Protein AF-A0A533WJD0-F1 (afdb_monomer_lite)

Structure (mmCIF, N/CA/C/O backbone):
data_AF-A0A533WJD0-F1
#
_entry.id   AF-A0A533WJD0-F1
#
loop_
_atom_site.group_PDB
_atom_site.id
_atom_site.type_symbol
_atom_site.label_atom_id
_atom_site.label_alt_id
_atom_site.label_comp_id
_atom_site.label_asym_id
_atom_site.label_entity_id
_atom_site.label_seq_id
_atom_site.pdbx_PDB_ins_code
_atom_site.Cartn_x
_atom_site.Cartn_y
_atom_site.Cartn_z
_atom_site.occupancy
_atom_site.B_iso_or_equiv
_atom_site.auth_seq_id
_atom_site.auth_comp_id
_atom_site.auth_asym_id
_atom_site.auth_atom_id
_atom_site.pdbx_PDB_model_num
ATOM 1 N N . MET A 1 1 ? -19.023 -16.455 -30.766 1.00 48.28 1 MET A N 1
ATOM 2 C CA . MET A 1 1 ? -18.458 -16.591 -29.400 1.00 48.28 1 MET A CA 1
ATOM 3 C C . MET A 1 1 ? -16.971 -16.197 -29.254 1.00 48.28 1 MET A C 1
ATOM 5 O O . MET A 1 1 ? -16.434 -16.361 -28.172 1.00 48.28 1 MET A O 1
ATOM 9 N N . LYS A 1 2 ? -16.288 -15.642 -30.279 1.00 41.31 2 LYS A N 1
ATOM 10 C CA . LYS A 1 2 ? -14.868 -15.205 -30.192 1.00 41.31 2 LYS A CA 1
ATOM 11 C C . LYS A 1 2 ? -14.662 -13.683 -30.027 1.00 41.31 2 LYS A C 1
ATOM 13 O O . LYS A 1 2 ? -13.536 -13.230 -29.874 1.00 41.31 2 LYS A O 1
ATOM 18 N N . SER A 1 3 ? -15.741 -12.896 -30.060 1.00 47.88 3 SER A N 1
ATOM 19 C CA . SER A 1 3 ? -15.687 -11.422 -30.027 1.00 47.88 3 SER A CA 1
ATOM 20 C C . SER A 1 3 ? -15.615 -10.856 -28.598 1.00 47.88 3 SER A C 1
ATOM 22 O O . SER A 1 3 ? -14.771 -10.010 -28.326 1.00 47.88 3 SER A O 1
ATOM 24 N N . LYS A 1 4 ? -16.402 -11.388 -27.653 1.00 49.81 4 LYS A N 1
ATOM 25 C CA . LYS A 1 4 ? -16.506 -10.849 -26.282 1.00 49.81 4 LYS A CA 1
ATOM 26 C C . LYS A 1 4 ? -15.231 -11.026 -25.439 1.00 49.81 4 LYS A C 1
ATOM 28 O O . LYS A 1 4 ? -14.916 -10.174 -24.618 1.00 49.81 4 LYS A O 1
ATOM 33 N N . VAL A 1 5 ? -14.468 -12.097 -25.685 1.00 51.09 5 VAL A N 1
ATOM 34 C CA . VAL A 1 5 ? -13.205 -12.395 -24.976 1.00 51.09 5 VAL A CA 1
ATOM 35 C C . VAL A 1 5 ? -12.089 -11.427 -25.384 1.00 51.09 5 VAL A C 1
ATOM 37 O O . VAL A 1 5 ? -11.329 -10.976 -24.534 1.00 51.09 5 VAL A O 1
ATOM 40 N N . ARG A 1 6 ? -12.031 -11.037 -26.667 1.00 44.12 6 ARG A N 1
ATOM 41 C CA . ARG A 1 6 ? -11.086 -10.018 -27.153 1.00 44.12 6 ARG A CA 1
ATOM 42 C C . ARG A 1 6 ? -11.389 -8.639 -26.567 1.00 44.12 6 ARG A C 1
ATOM 44 O O . ARG A 1 6 ? -10.455 -7.936 -26.217 1.00 44.12 6 ARG A O 1
ATOM 51 N N . THR A 1 7 ? -12.663 -8.282 -26.393 1.00 50.41 7 THR A N 1
ATOM 52 C CA . THR A 1 7 ? -13.046 -7.029 -25.721 1.00 50.41 7 THR A CA 1
ATOM 53 C C . THR A 1 7 ? -12.633 -7.019 -24.248 1.00 50.41 7 THR A C 1
ATOM 55 O O . THR A 1 7 ? -12.127 -6.007 -23.783 1.00 50.41 7 THR A O 1
ATOM 58 N N . LEU A 1 8 ? -12.769 -8.138 -23.523 1.00 48.53 8 LEU A N 1
ATOM 59 C CA . LEU A 1 8 ? -12.294 -8.228 -22.134 1.00 48.53 8 LEU A CA 1
ATOM 60 C C . LEU A 1 8 ? -10.766 -8.102 -22.017 1.00 48.53 8 LEU A C 1
ATOM 62 O O . LEU A 1 8 ? -10.290 -7.407 -21.129 1.00 48.53 8 LEU A O 1
ATOM 66 N N . LEU A 1 9 ? -10.002 -8.717 -22.924 1.00 47.41 9 LEU A N 1
ATOM 67 C CA . LEU A 1 9 ? -8.534 -8.618 -22.952 1.00 47.41 9 LEU A CA 1
ATOM 68 C C . LEU A 1 9 ? -8.016 -7.197 -23.235 1.00 47.41 9 LEU A C 1
ATOM 70 O O . LEU A 1 9 ? -6.903 -6.876 -22.843 1.00 47.41 9 LEU A O 1
ATOM 74 N N . VAL A 1 10 ? -8.817 -6.341 -23.879 1.00 50.66 10 VAL A N 1
ATOM 75 C CA . VAL A 1 10 ? -8.481 -4.924 -24.126 1.00 50.66 10 VAL A CA 1
ATOM 76 C C . VAL A 1 10 ? -8.792 -4.035 -22.908 1.00 50.66 10 VAL A C 1
ATOM 78 O O . VAL A 1 10 ? -8.260 -2.936 -22.802 1.00 50.66 10 VAL A O 1
ATOM 81 N N . LEU A 1 11 ? -9.621 -4.502 -21.965 1.00 52.47 11 LEU A N 1
ATOM 82 C CA . LEU A 1 11 ? -10.042 -3.731 -20.785 1.00 52.47 11 LEU A CA 1
ATOM 83 C C . LEU A 1 11 ? -9.138 -3.923 -19.559 1.00 52.47 11 LEU A C 1
ATOM 85 O O . LEU A 1 11 ? -9.211 -3.127 -18.626 1.00 52.47 11 LEU A O 1
ATOM 89 N N . PHE A 1 12 ? -8.279 -4.944 -19.557 1.00 53.78 12 PHE A N 1
ATOM 90 C CA . PHE A 1 12 ? -7.300 -5.170 -18.497 1.00 53.78 12 PHE A CA 1
ATOM 91 C C . PHE A 1 12 ? -5.897 -4.942 -19.058 1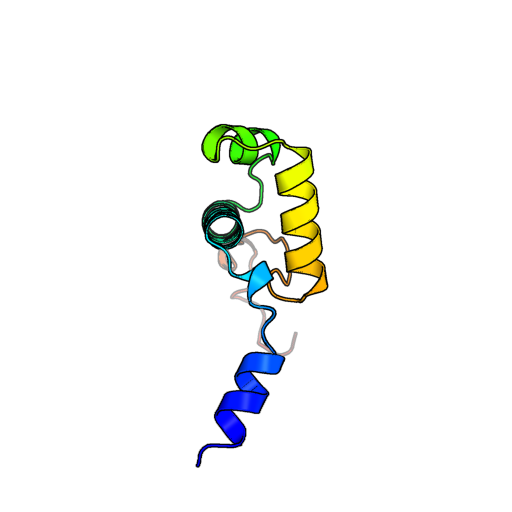.00 53.78 12 PHE A C 1
ATOM 93 O O . PHE A 1 12 ? -5.417 -5.780 -19.821 1.00 53.78 12 PHE A O 1
ATOM 100 N N . PRO A 1 13 ? -5.225 -3.829 -18.722 1.00 58.47 13 PRO A N 1
ATOM 101 C CA . PRO A 1 13 ? -3.841 -3.629 -19.126 1.00 58.47 13 PRO A CA 1
ATOM 102 C C . PRO A 1 13 ? -2.987 -4.771 -18.563 1.00 58.47 13 PRO A C 1
ATOM 104 O O . PRO A 1 13 ? -2.792 -4.868 -17.351 1.00 58.47 13 PRO A O 1
ATOM 107 N N . SER A 1 14 ? -2.492 -5.639 -19.450 1.00 64.88 14 SER A N 1
ATOM 108 C CA . SER A 1 14 ? -1.637 -6.791 -19.127 1.00 64.88 14 SER A CA 1
ATOM 109 C C . SER A 1 14 ? -0.453 -6.409 -18.240 1.00 64.88 14 SER A C 1
ATOM 111 O O . SER A 1 14 ? -0.053 -7.174 -17.370 1.00 64.88 14 SER A O 1
ATOM 113 N N . ASP A 1 15 ? 0.047 -5.187 -18.406 1.00 75.75 15 ASP A N 1
ATOM 114 C CA . ASP A 1 15 ? 1.230 -4.673 -17.714 1.00 75.75 15 ASP A CA 1
ATOM 115 C C . ASP A 1 15 ? 0.957 -4.294 -16.247 1.00 75.75 15 ASP A C 1
ATOM 117 O O . ASP A 1 15 ? 1.883 -4.103 -15.462 1.00 75.75 15 ASP A O 1
ATOM 121 N N . LEU A 1 16 ? -0.314 -4.143 -15.855 1.00 83.31 16 LEU A N 1
ATOM 122 C CA . LEU A 1 16 ? -0.703 -3.779 -14.488 1.00 83.31 16 LEU A CA 1
ATOM 123 C C . LEU A 1 16 ? -0.869 -4.996 -13.574 1.00 83.31 16 LEU A C 1
ATOM 125 O O . LEU A 1 16 ? -0.741 -4.843 -12.363 1.00 83.31 16 LEU A O 1
ATOM 129 N N . LEU A 1 17 ? -1.085 -6.189 -14.124 1.00 88.00 17 LEU A N 1
ATOM 130 C CA . LEU A 1 17 ? -1.190 -7.439 -13.364 1.00 88.00 17 LEU A CA 1
ATOM 131 C C . LEU A 1 17 ? 0.074 -8.299 -13.507 1.00 88.00 17 LEU A C 1
ATOM 133 O O . LEU A 1 17 ? -0.000 -9.527 -13.530 1.00 88.00 17 LEU A O 1
ATOM 137 N N . ASP A 1 18 ? 1.237 -7.652 -13.608 1.00 92.69 18 ASP A N 1
ATOM 138 C CA . ASP A 1 18 ? 2.522 -8.342 -13.546 1.00 92.69 18 ASP A CA 1
ATOM 139 C C . ASP A 1 18 ? 2.808 -8.896 -12.138 1.00 92.69 18 ASP A C 1
ATOM 141 O O . ASP A 1 18 ? 2.159 -8.547 -11.147 1.00 92.69 18 ASP A O 1
ATOM 145 N N . TYR A 1 19 ? 3.804 -9.779 -12.051 1.00 94.75 19 TYR A N 1
ATOM 146 C CA . TYR A 1 19 ? 4.177 -10.436 -10.798 1.00 94.75 19 TYR A CA 1
ATOM 147 C C . TYR A 1 19 ? 4.455 -9.435 -9.666 1.00 94.75 19 TYR A C 1
ATOM 149 O O . TYR A 1 19 ? 3.959 -9.613 -8.556 1.00 94.75 19 TYR A O 1
ATOM 157 N N . LEU A 1 20 ? 5.198 -8.357 -9.940 1.00 96.56 20 LEU A N 1
ATOM 158 C CA . LEU A 1 20 ? 5.554 -7.368 -8.920 1.00 96.56 20 LEU A CA 1
ATOM 159 C C . LEU A 1 20 ? 4.327 -6.618 -8.399 1.00 96.56 20 LEU A C 1
ATOM 161 O O . LEU A 1 20 ? 4.190 -6.438 -7.193 1.00 96.56 20 LEU A O 1
ATOM 165 N N . ASN A 1 21 ? 3.410 -6.217 -9.277 1.00 97.00 21 ASN A N 1
ATOM 166 C CA . ASN A 1 21 ? 2.182 -5.546 -8.870 1.00 97.00 21 ASN A CA 1
ATOM 167 C C . ASN A 1 21 ? 1.289 -6.472 -8.042 1.00 97.00 21 ASN A C 1
ATOM 169 O O . ASN A 1 21 ? 0.752 -6.035 -7.028 1.00 97.00 21 ASN A O 1
ATOM 173 N N . LEU A 1 22 ? 1.178 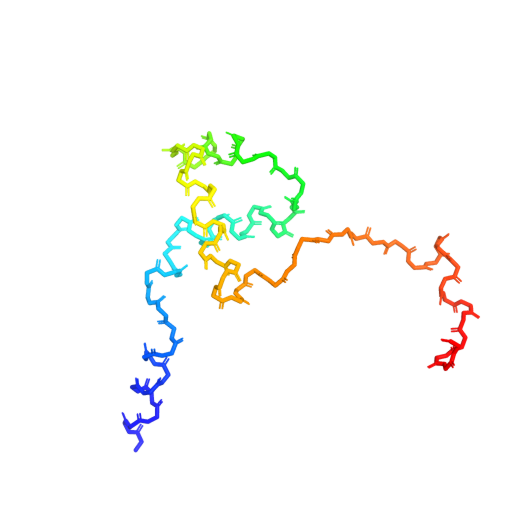-7.751 -8.415 1.00 96.88 22 LEU A N 1
ATOM 174 C CA . LEU A 1 22 ? 0.437 -8.740 -7.628 1.00 96.88 22 LEU A CA 1
ATOM 175 C C . LEU A 1 22 ? 1.046 -8.927 -6.233 1.00 96.88 22 LEU A C 1
ATOM 177 O O . LEU A 1 22 ? 0.309 -8.987 -5.251 1.00 96.88 22 LEU A O 1
ATOM 181 N N . ARG A 1 23 ? 2.380 -8.945 -6.123 1.00 98.25 23 ARG A N 1
ATOM 182 C CA . ARG A 1 23 ? 3.078 -8.992 -4.829 1.00 98.25 23 ARG A CA 1
ATOM 183 C C . ARG A 1 23 ? 2.851 -7.731 -3.997 1.00 98.25 23 ARG A C 1
ATOM 185 O O . ARG A 1 23 ? 2.588 -7.844 -2.806 1.00 98.25 23 ARG A O 1
ATOM 192 N N . ILE A 1 24 ? 2.899 -6.548 -4.609 1.00 98.25 24 ILE A N 1
ATOM 193 C CA . ILE A 1 24 ? 2.600 -5.277 -3.930 1.00 98.25 24 ILE A CA 1
ATOM 194 C C . ILE A 1 24 ? 1.159 -5.274 -3.398 1.00 98.25 24 ILE A C 1
ATOM 196 O O . ILE A 1 24 ? 0.936 -4.886 -2.254 1.00 98.25 24 ILE A O 1
ATOM 200 N N . ILE A 1 25 ? 0.191 -5.736 -4.198 1.00 97.50 25 ILE A N 1
ATOM 201 C CA . ILE A 1 25 ? -1.218 -5.848 -3.788 1.00 97.50 25 ILE A CA 1
ATOM 202 C C . ILE A 1 25 ? -1.368 -6.824 -2.619 1.00 97.50 25 ILE A C 1
ATOM 204 O O . ILE A 1 25 ? -2.074 -6.510 -1.668 1.00 97.50 25 ILE A O 1
ATOM 208 N N . ASP A 1 26 ? -0.710 -7.983 -2.669 1.00 98.06 26 ASP A N 1
ATOM 209 C CA . ASP A 1 26 ? -0.753 -8.978 -1.593 1.00 98.06 26 ASP A CA 1
ATOM 210 C C . ASP A 1 26 ? -0.167 -8.429 -0.281 1.00 98.06 26 ASP A C 1
ATOM 212 O O . ASP A 1 26 ? -0.785 -8.561 0.775 1.00 98.06 26 ASP A O 1
ATOM 216 N N . ILE A 1 27 ? 0.978 -7.741 -0.345 1.00 98.12 27 ILE A N 1
ATOM 217 C CA . ILE A 1 27 ? 1.614 -7.135 0.833 1.00 98.12 27 ILE A CA 1
ATOM 218 C C . ILE A 1 27 ? 0.719 -6.042 1.436 1.00 98.12 27 ILE A C 1
ATOM 220 O O . ILE A 1 27 ? 0.412 -6.094 2.627 1.00 98.12 27 ILE A O 1
ATOM 224 N N . LEU A 1 28 ? 0.253 -5.091 0.619 1.00 97.81 28 LEU A N 1
ATOM 225 C CA . LEU A 1 28 ? -0.600 -3.987 1.078 1.00 97.81 28 LEU A CA 1
ATOM 226 C C . LEU A 1 28 ? -2.010 -4.443 1.474 1.00 97.81 28 LEU A C 1
ATOM 228 O O . LEU A 1 28 ? -2.664 -3.795 2.284 1.00 97.81 28 LEU A O 1
ATOM 232 N N . GLY A 1 29 ? -2.493 -5.550 0.911 1.00 96.94 29 GLY A N 1
ATOM 233 C CA . GLY A 1 29 ? -3.772 -6.151 1.277 1.00 96.94 29 GLY A CA 1
ATOM 234 C C . GLY A 1 29 ? -3.755 -6.772 2.673 1.00 96.94 29 GLY A C 1
ATOM 235 O O . GLY A 1 29 ? -4.795 -6.818 3.326 1.00 96.94 29 GLY A O 1
ATOM 236 N N . ARG A 1 30 ? -2.584 -7.221 3.142 1.00 96.50 30 ARG A N 1
ATOM 237 C CA . ARG A 1 30 ? -2.383 -7.709 4.515 1.00 96.50 30 ARG A CA 1
ATOM 238 C C . ARG A 1 30 ? -2.129 -6.566 5.488 1.00 96.50 30 ARG A C 1
ATOM 240 O O . ARG A 1 30 ? -2.690 -6.570 6.577 1.00 96.50 30 ARG A O 1
ATOM 247 N N . ASP A 1 31 ? -1.301 -5.606 5.086 1.00 96.94 31 ASP A N 1
ATOM 248 C CA . ASP A 1 31 ? -1.016 -4.405 5.864 1.00 96.94 31 ASP A CA 1
ATOM 249 C C . ASP A 1 31 ? -0.818 -3.194 4.949 1.00 96.94 31 ASP A C 1
ATOM 251 O O . ASP A 1 31 ? 0.237 -2.980 4.348 1.00 96.94 31 ASP A O 1
ATOM 255 N N . ALA A 1 32 ? -1.862 -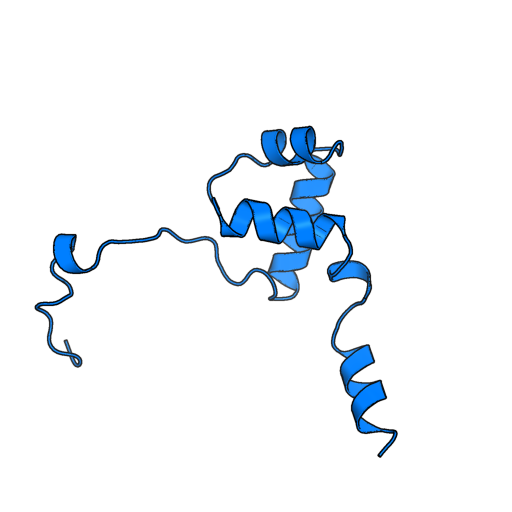2.373 4.874 1.00 96.88 32 ALA A N 1
ATOM 256 C CA . ALA A 1 32 ? -1.894 -1.169 4.059 1.00 96.88 32 ALA A CA 1
ATOM 257 C C . ALA A 1 32 ? -0.993 -0.043 4.604 1.00 96.88 32 ALA A C 1
ATOM 259 O O . ALA A 1 32 ? -0.710 0.904 3.870 1.00 96.88 32 ALA A O 1
ATOM 260 N N . SER A 1 33 ? -0.550 -0.137 5.865 1.00 96.56 33 SER A N 1
ATOM 261 C CA . SER A 1 33 ? 0.319 0.852 6.521 1.00 96.56 33 SER A CA 1
ATOM 262 C C . SER A 1 33 ? 1.806 0.573 6.303 1.00 96.56 33 SER A C 1
ATOM 264 O O . SER A 1 33 ? 2.650 1.356 6.744 1.00 96.56 33 SER A O 1
ATOM 266 N N . ARG A 1 34 ? 2.144 -0.536 5.634 1.00 97.31 34 ARG A N 1
ATOM 267 C CA . ARG A 1 34 ? 3.525 -0.976 5.468 1.00 97.31 34 ARG A CA 1
ATOM 268 C C . ARG A 1 34 ? 4.345 0.039 4.652 1.00 97.31 34 ARG A C 1
ATOM 270 O O . ARG A 1 34 ? 3.949 0.365 3.527 1.00 97.31 34 ARG A O 1
ATOM 277 N N . PRO A 1 35 ? 5.490 0.536 5.166 1.00 98.00 35 PRO A N 1
ATOM 278 C CA . PRO A 1 35 ? 6.299 1.524 4.458 1.00 98.00 35 PRO A CA 1
ATOM 279 C C . PRO A 1 35 ? 6.801 0.999 3.112 1.00 98.00 35 PRO A C 1
ATOM 281 O O . PRO A 1 35 ? 7.324 -0.112 3.023 1.00 98.00 35 PRO A O 1
ATOM 284 N N . PHE A 1 36 ? 6.720 1.811 2.056 1.00 98.19 36 PHE A N 1
ATOM 285 C CA . PHE A 1 36 ? 7.115 1.372 0.710 1.00 98.19 36 PHE A CA 1
ATOM 286 C C . PHE A 1 36 ? 8.604 1.025 0.610 1.00 98.19 36 PHE A C 1
ATOM 288 O O . PHE A 1 36 ? 8.943 0.076 -0.091 1.00 98.19 36 PHE A O 1
ATOM 295 N N . VAL A 1 37 ? 9.464 1.668 1.406 1.00 98.25 37 VAL A N 1
ATOM 296 C CA . VAL A 1 37 ? 10.878 1.288 1.568 1.00 98.25 37 VAL A CA 1
ATOM 297 C C . VAL A 1 37 ? 11.048 -0.167 2.015 1.00 98.25 37 VAL A C 1
ATOM 299 O O . VAL A 1 37 ? 11.982 -0.835 1.576 1.00 98.25 37 VAL A O 1
ATOM 302 N N . GLU A 1 38 ? 10.180 -0.680 2.885 1.00 98.50 38 GLU A N 1
ATOM 303 C CA . GLU A 1 38 ? 10.258 -2.074 3.334 1.00 98.50 38 GLU A CA 1
ATOM 304 C C . GLU A 1 38 ? 9.765 -3.036 2.258 1.00 98.50 38 GLU A C 1
ATOM 306 O O . GLU A 1 38 ? 10.395 -4.063 2.020 1.00 98.50 38 GLU A O 1
ATOM 311 N N . ILE A 1 39 ? 8.689 -2.671 1.557 1.00 98.44 39 ILE A N 1
ATOM 312 C CA . ILE A 1 39 ? 8.175 -3.429 0.408 1.00 98.44 39 ILE A CA 1
ATOM 313 C C . ILE A 1 39 ? 9.238 -3.496 -0.696 1.00 98.44 39 ILE A C 1
ATOM 315 O O . ILE A 1 39 ? 9.464 -4.546 -1.288 1.00 98.44 39 ILE A O 1
ATOM 319 N N . ALA A 1 40 ? 9.924 -2.383 -0.949 1.00 98.44 40 ALA A N 1
ATOM 320 C CA . ALA A 1 40 ? 10.994 -2.270 -1.927 1.00 98.44 40 ALA A CA 1
ATOM 321 C C . ALA A 1 40 ? 12.172 -3.191 -1.585 1.00 98.44 40 ALA A C 1
ATOM 323 O O . ALA A 1 40 ? 12.657 -3.907 -2.458 1.00 98.44 40 ALA A O 1
ATOM 324 N N . LYS A 1 41 ? 12.575 -3.231 -0.306 1.00 98.44 41 LYS A N 1
ATOM 325 C CA . LYS A 1 41 ? 13.593 -4.167 0.194 1.00 98.44 41 LYS A CA 1
ATOM 326 C C . LYS A 1 41 ? 13.160 -5.625 0.036 1.00 98.44 41 LYS A C 1
ATOM 328 O O . LYS A 1 41 ? 13.958 -6.425 -0.429 1.00 98.44 41 LYS A O 1
ATOM 333 N N . GLU A 1 42 ? 11.920 -5.965 0.396 1.00 98.06 42 GLU A N 1
ATOM 334 C CA . GLU A 1 42 ? 11.396 -7.338 0.285 1.00 98.06 42 GLU A CA 1
ATOM 335 C C . GLU A 1 42 ? 11.324 -7.820 -1.172 1.00 98.06 42 GLU A C 1
ATOM 337 O O . GLU A 1 42 ? 11.562 -8.992 -1.449 1.00 98.06 42 GLU A O 1
ATOM 342 N N . LEU A 1 43 ? 10.997 -6.922 -2.104 1.00 97.88 43 LEU A N 1
ATOM 343 C CA . LEU A 1 43 ? 10.849 -7.240 -3.526 1.00 97.88 43 LEU A CA 1
ATOM 344 C C . LEU A 1 43 ? 12.110 -6.963 -4.358 1.00 97.88 43 LEU A C 1
ATOM 346 O O . LEU A 1 43 ? 12.050 -7.097 -5.578 1.00 97.88 43 LEU A O 1
ATOM 350 N N . GLU A 1 44 ? 13.215 -6.564 -3.722 1.00 97.94 44 GLU A N 1
ATOM 351 C CA . GLU A 1 44 ? 14.498 -6.234 -4.364 1.00 97.94 44 GLU A CA 1
ATOM 352 C C . GLU A 1 44 ? 14.375 -5.205 -5.510 1.00 97.94 44 GLU A C 1
ATOM 354 O O . GLU A 1 44 ? 15.007 -5.309 -6.562 1.00 97.94 44 GLU A O 1
ATOM 359 N N . ILE A 1 45 ? 13.556 -4.170 -5.304 1.00 98.06 45 ILE A N 1
ATOM 360 C CA . ILE A 1 45 ? 13.352 -3.059 -6.247 1.00 98.06 45 ILE A CA 1
ATOM 361 C C . ILE A 1 45 ? 13.544 -1.710 -5.555 1.00 98.06 45 ILE A C 1
ATOM 363 O O . ILE A 1 45 ? 13.660 -1.624 -4.336 1.00 98.06 45 ILE A O 1
ATOM 367 N N . SER A 1 46 ? 13.584 -0.618 -6.322 1.00 98.38 46 SER A N 1
ATOM 368 C CA . SER A 1 46 ? 13.685 0.718 -5.730 1.00 98.38 46 SER A CA 1
ATOM 369 C C . SER A 1 46 ? 12.361 1.175 -5.111 1.00 98.38 46 SER A C 1
ATOM 371 O O . SER A 1 46 ? 11.280 0.883 -5.628 1.00 98.38 46 SER A O 1
ATOM 373 N N . ASP A 1 47 ? 12.448 1.979 -4.051 1.00 97.88 47 ASP A N 1
ATOM 374 C CA . ASP A 1 47 ? 11.290 2.622 -3.413 1.00 97.88 47 ASP A CA 1
ATOM 375 C C . ASP A 1 47 ? 10.461 3.449 -4.417 1.00 97.88 47 ASP A C 1
ATOM 377 O O . ASP A 1 47 ? 9.239 3.321 -4.506 1.00 97.88 47 ASP A O 1
ATOM 381 N N . ALA A 1 48 ? 11.138 4.186 -5.305 1.00 97.75 48 ALA A N 1
ATOM 382 C CA . ALA A 1 48 ? 10.501 4.907 -6.408 1.00 97.75 48 ALA A CA 1
ATOM 383 C C . ALA A 1 48 ? 9.676 3.989 -7.337 1.00 97.75 48 ALA A C 1
ATOM 385 O O . ALA A 1 48 ? 8.611 4.387 -7.820 1.00 97.75 48 ALA A O 1
ATOM 386 N N . THR A 1 49 ? 10.132 2.750 -7.568 1.00 97.44 49 THR A N 1
ATOM 387 C CA . THR A 1 49 ? 9.404 1.760 -8.378 1.00 97.44 49 THR A CA 1
ATOM 388 C C . THR A 1 49 ? 8.121 1.316 -7.680 1.00 97.44 49 THR A C 1
ATOM 390 O O . THR A 1 49 ? 7.078 1.249 -8.333 1.00 97.44 49 THR A O 1
ATOM 393 N N . VAL A 1 50 ? 8.161 1.064 -6.366 1.00 98.31 50 VAL A N 1
ATOM 394 C CA . VAL A 1 50 ? 6.965 0.729 -5.572 1.00 98.31 50 VAL A CA 1
ATOM 395 C C . VAL A 1 50 ? 5.964 1.884 -5.611 1.00 98.31 50 VAL A C 1
ATOM 397 O O . VAL A 1 50 ? 4.812 1.675 -5.995 1.00 98.31 50 VAL A O 1
ATOM 400 N N . HIS A 1 51 ? 6.412 3.113 -5.330 1.00 98.06 51 HIS A N 1
ATOM 401 C CA . HIS A 1 51 ? 5.580 4.321 -5.392 1.00 98.06 51 HIS A CA 1
ATOM 402 C C . HIS A 1 51 ? 4.868 4.477 -6.746 1.00 98.06 51 HIS A C 1
ATOM 404 O O . HIS A 1 51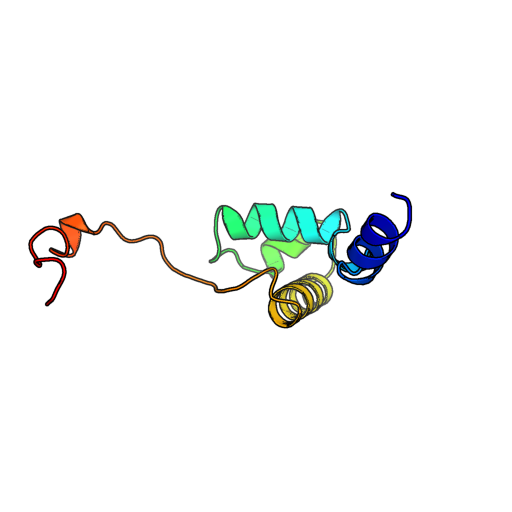 ? 3.650 4.673 -6.802 1.00 98.06 51 HIS A O 1
ATOM 410 N N . MET A 1 52 ? 5.610 4.363 -7.853 1.00 97.69 52 MET A N 1
ATOM 411 C CA . MET A 1 52 ? 5.048 4.455 -9.202 1.00 97.69 52 MET A CA 1
ATOM 412 C C . MET A 1 52 ? 4.011 3.352 -9.458 1.00 97.69 52 MET A C 1
ATOM 414 O O . MET A 1 52 ? 2.933 3.636 -9.986 1.00 97.69 52 MET A O 1
ATOM 418 N N . ARG A 1 53 ? 4.323 2.101 -9.099 1.00 97.12 53 ARG A N 1
ATOM 419 C CA . ARG A 1 53 ? 3.434 0.948 -9.304 1.00 97.12 53 ARG A CA 1
ATOM 420 C C . ARG A 1 53 ? 2.134 1.098 -8.519 1.00 97.12 53 ARG A C 1
ATOM 422 O O . ARG A 1 53 ? 1.064 0.999 -9.117 1.00 97.12 53 ARG A O 1
ATOM 429 N N . VAL A 1 54 ? 2.209 1.450 -7.234 1.00 97.75 54 VAL A N 1
ATOM 430 C CA . VAL A 1 54 ? 1.031 1.716 -6.391 1.00 97.75 54 VAL A CA 1
ATOM 431 C C . VAL A 1 54 ? 0.181 2.846 -6.974 1.00 97.75 54 VAL A C 1
ATOM 433 O O . VAL A 1 54 ? -1.034 2.697 -7.103 1.00 97.75 54 VAL A O 1
ATOM 436 N N . ARG A 1 55 ? 0.800 3.952 -7.412 1.00 97.00 55 ARG A N 1
ATOM 437 C CA . ARG A 1 55 ? 0.079 5.068 -8.046 1.00 97.00 55 ARG A CA 1
ATOM 438 C C . ARG A 1 55 ? -0.657 4.631 -9.314 1.00 97.00 55 ARG A C 1
ATOM 440 O O . ARG A 1 55 ? -1.802 5.030 -9.513 1.00 97.00 55 ARG A O 1
ATOM 447 N N . ARG A 1 56 ? -0.026 3.819 -10.169 1.00 95.81 56 ARG A N 1
ATOM 448 C CA . ARG A 1 56 ? -0.659 3.297 -11.393 1.00 95.81 56 ARG A CA 1
ATOM 449 C C . ARG A 1 56 ? -1.810 2.342 -11.073 1.00 95.81 56 ARG A C 1
ATOM 451 O O . ARG A 1 56 ? -2.859 2.449 -11.699 1.00 95.81 56 ARG A O 1
ATOM 458 N N . LEU A 1 57 ? -1.637 1.462 -10.087 1.00 96.00 57 LEU A N 1
ATOM 459 C CA . LEU A 1 57 ? -2.687 0.560 -9.604 1.00 96.00 57 LEU A CA 1
ATOM 460 C C . LEU A 1 57 ? -3.894 1.328 -9.046 1.00 96.00 57 LEU A C 1
ATOM 462 O O . LEU A 1 57 ? -5.035 0.946 -9.306 1.00 96.00 57 LEU A O 1
ATOM 466 N N . ALA A 1 58 ? -3.654 2.423 -8.320 1.00 96.19 58 ALA A N 1
ATOM 467 C CA . ALA A 1 58 ? -4.707 3.295 -7.809 1.00 96.19 58 ALA A CA 1
ATOM 468 C C . ALA A 1 58 ? -5.416 4.070 -8.931 1.00 96.19 58 ALA A C 1
ATOM 470 O O . ALA A 1 58 ? -6.642 4.075 -9.000 1.00 96.19 58 ALA A O 1
ATOM 471 N N . ALA A 1 59 ? -4.658 4.661 -9.861 1.00 94.75 59 ALA A N 1
ATOM 472 C CA . ALA A 1 59 ? -5.214 5.375 -11.013 1.00 94.75 59 ALA A CA 1
ATOM 473 C C . ALA A 1 59 ? -6.049 4.464 -11.933 1.00 94.75 59 ALA A C 1
ATOM 475 O O . ALA A 1 59 ? -7.025 4.913 -12.525 1.00 94.75 59 ALA A O 1
ATOM 476 N N . ALA A 1 60 ? -5.691 3.179 -12.022 1.00 93.50 60 ALA A N 1
ATOM 477 C CA . ALA A 1 60 ? -6.449 2.165 -12.751 1.00 93.50 60 ALA A CA 1
ATOM 478 C C . ALA A 1 60 ? -7.677 1.632 -11.983 1.00 93.50 60 ALA A C 1
ATOM 480 O O . ALA A 1 60 ? -8.402 0.788 -12.505 1.00 93.50 60 ALA A O 1
ATOM 481 N N . GLY A 1 61 ? -7.906 2.0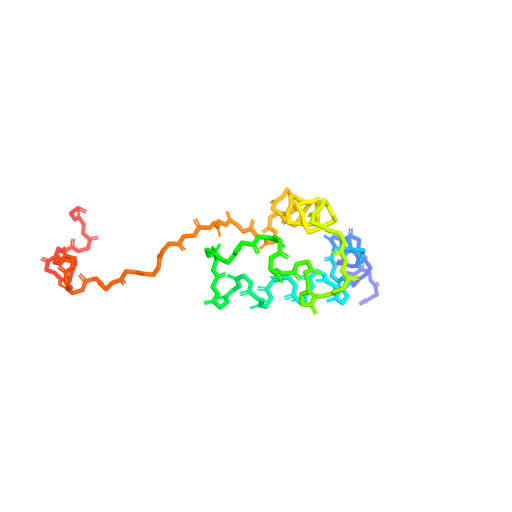66 -10.738 1.00 94.31 61 GLY A N 1
ATOM 482 C CA . GLY A 1 61 ? -9.019 1.609 -9.901 1.00 94.31 61 GLY A CA 1
ATOM 483 C C . GLY A 1 61 ? -8.856 0.200 -9.316 1.00 94.31 61 GLY A C 1
ATOM 484 O O . GLY A 1 61 ? -9.792 -0.311 -8.697 1.00 94.31 61 GLY A O 1
ATOM 485 N N . ILE A 1 62 ? -7.683 -0.428 -9.473 1.00 94.94 62 ILE A N 1
ATOM 486 C CA . ILE A 1 62 ? -7.372 -1.738 -8.879 1.00 94.94 62 ILE A CA 1
ATOM 487 C C . ILE A 1 62 ? -7.224 -1.579 -7.361 1.00 94.94 62 ILE A C 1
ATOM 489 O O . ILE A 1 62 ? -7.904 -2.263 -6.595 1.00 94.94 62 ILE A O 1
ATOM 493 N N . ILE A 1 63 ? -6.404 -0.617 -6.924 1.00 96.31 63 ILE A N 1
ATOM 494 C CA . ILE A 1 63 ? -6.372 -0.175 -5.526 1.00 96.31 63 ILE A CA 1
ATOM 495 C C . ILE A 1 63 ? -7.401 0.941 -5.371 1.00 96.31 63 ILE A C 1
ATOM 497 O O . ILE A 1 63 ? -7.179 2.072 -5.794 1.00 96.31 63 ILE A O 1
ATOM 501 N N . ARG A 1 64 ? -8.548 0.624 -4.767 1.00 96.81 64 ARG A N 1
ATOM 502 C CA . ARG A 1 64 ? -9.644 1.597 -4.620 1.00 96.81 64 ARG A CA 1
ATOM 503 C C . ARG A 1 64 ? -9.463 2.553 -3.446 1.00 96.81 64 ARG A C 1
ATOM 505 O O . ARG A 1 64 ? -9.923 3.686 -3.519 1.00 96.81 64 ARG A O 1
ATOM 512 N N . LYS A 1 65 ? -8.871 2.088 -2.345 1.00 96.56 65 LYS A N 1
ATOM 513 C CA . LYS A 1 65 ? -8.638 2.887 -1.136 1.00 96.56 65 LYS A CA 1
ATOM 514 C C . LYS A 1 65 ? -7.581 2.237 -0.249 1.00 96.56 65 LYS A C 1
ATOM 516 O O . LYS A 1 65 ? -7.461 1.015 -0.243 1.00 96.56 65 LYS A O 1
ATOM 521 N N . PHE A 1 66 ? -6.910 3.063 0.542 1.00 96.12 66 PHE A N 1
ATOM 522 C CA . PHE A 1 66 ? -6.200 2.651 1.749 1.00 96.12 66 PHE A CA 1
ATOM 523 C C . PHE A 1 66 ? -7.121 2.947 2.925 1.00 96.12 66 PHE A C 1
ATOM 525 O O . PHE A 1 66 ? -7.731 4.016 2.981 1.00 96.12 66 PHE A O 1
ATOM 532 N N . THR A 1 67 ? -7.316 1.979 3.809 1.00 95.25 67 THR A N 1
ATOM 533 C CA . THR A 1 67 ? -8.292 2.100 4.889 1.00 95.25 67 THR A CA 1
ATOM 534 C C . THR A 1 67 ? -7.840 1.314 6.105 1.00 95.25 67 THR A C 1
ATOM 536 O O . THR A 1 67 ? -6.923 0.500 6.020 1.00 95.25 67 THR A O 1
ATOM 539 N N . ILE A 1 68 ? -8.491 1.580 7.227 1.00 93.12 68 ILE A N 1
ATOM 540 C CA . ILE A 1 68 ? -8.276 0.875 8.482 1.00 93.12 68 ILE A CA 1
ATOM 541 C C . ILE A 1 68 ? -9.353 -0.197 8.648 1.00 93.12 68 ILE A C 1
ATOM 543 O O . ILE A 1 68 ? -10.503 0.002 8.253 1.00 93.12 68 ILE A O 1
ATOM 547 N N . ALA A 1 69 ? -8.985 -1.329 9.239 1.00 91.62 69 ALA A N 1
ATOM 548 C CA . ALA A 1 69 ? -9.958 -2.289 9.739 1.00 91.62 69 ALA A CA 1
ATOM 549 C C . ALA A 1 69 ? -10.440 -1.811 11.112 1.00 91.62 69 ALA A C 1
ATOM 551 O O . ALA A 1 69 ? -9.627 -1.552 11.999 1.00 91.62 69 ALA A O 1
ATOM 552 N N . THR A 1 70 ? -11.751 -1.672 11.281 1.00 91.75 70 THR A N 1
ATOM 553 C CA . THR A 1 70 ? -12.355 -1.239 12.542 1.00 91.75 70 THR A CA 1
ATOM 554 C C . THR A 1 70 ? -13.212 -2.341 13.142 1.00 91.75 70 THR A C 1
ATOM 556 O O . THR A 1 70 ? -13.903 -3.074 12.433 1.00 91.75 70 THR A O 1
ATOM 559 N N . ASP A 1 71 ? -13.198 -2.436 14.470 1.00 92.88 71 ASP A N 1
ATOM 560 C CA . ASP A 1 71 ? -14.177 -3.238 15.193 1.00 92.88 71 ASP A CA 1
ATOM 561 C C . ASP A 1 71 ? -15.452 -2.407 15.380 1.00 92.88 71 ASP A C 1
ATOM 563 O O . ASP A 1 71 ? -15.489 -1.452 16.156 1.00 92.88 71 ASP A O 1
ATOM 567 N N . SER A 1 72 ? -16.507 -2.766 14.648 1.00 89.94 72 SER A N 1
ATOM 568 C CA . SER A 1 72 ? -17.782 -2.043 14.696 1.00 89.94 72 SER A CA 1
ATOM 569 C C . SER A 1 72 ? -18.478 -2.131 16.060 1.00 89.94 72 SER A C 1
ATOM 571 O O . SER A 1 72 ? -19.221 -1.215 16.402 1.00 89.94 72 SER A O 1
ATOM 573 N N . ARG A 1 73 ? -18.223 -3.180 16.859 1.00 89.19 73 ARG A N 1
ATOM 574 C CA . ARG A 1 73 ? -18.802 -3.328 18.207 1.00 89.19 73 ARG A CA 1
ATOM 575 C C . ARG A 1 73 ? -18.149 -2.368 19.187 1.00 89.19 73 ARG A C 1
ATOM 577 O O . ARG A 1 73 ? -18.833 -1.686 19.939 1.00 89.19 73 ARG A O 1
ATOM 584 N N . LEU A 1 74 ? -16.818 -2.268 19.145 1.00 91.94 74 LEU A N 1
ATOM 585 C CA . LEU A 1 74 ? -16.081 -1.328 19.998 1.00 91.94 74 LEU A CA 1
ATOM 586 C C . LEU A 1 74 ? -16.369 0.132 19.634 1.00 91.94 74 LEU A C 1
ATOM 588 O O . LEU A 1 74 ? -16.282 1.006 20.492 1.00 91.94 74 LEU A O 1
ATOM 592 N N . LEU A 1 75 ? -16.740 0.392 18.379 1.00 90.75 75 LEU A N 1
ATOM 593 C CA . LEU A 1 75 ? -17.199 1.706 17.934 1.00 90.75 75 LEU A CA 1
ATOM 594 C C . LEU A 1 75 ? -18.671 1.993 18.275 1.00 90.75 75 LEU A C 1
ATOM 596 O O . LEU A 1 75 ? -19.125 3.111 18.041 1.00 90.75 75 LEU A O 1
ATOM 600 N N . GLY A 1 76 ? -19.416 1.020 18.815 1.00 85.81 76 GLY A N 1
ATOM 601 C CA . GLY A 1 76 ? -20.844 1.168 19.098 1.00 85.81 76 GLY A CA 1
ATOM 602 C C . GLY A 1 76 ? -21.681 1.385 17.834 1.00 85.81 76 GLY A C 1
ATOM 603 O O . GLY A 1 76 ? -22.680 2.095 17.867 1.00 85.81 76 GLY A O 1
ATOM 604 N N . TYR A 1 77 ? -21.264 0.825 16.695 1.00 84.25 77 TYR A N 1
ATOM 605 C CA . TYR A 1 77 ? -22.018 0.900 15.437 1.00 84.25 77 TYR A CA 1
ATOM 606 C C . TYR A 1 77 ? -23.016 -0.246 15.268 1.00 84.25 77 TYR A C 1
ATOM 608 O O . TYR A 1 77 ? -23.912 -0.154 14.437 1.00 84.25 77 TYR A O 1
ATOM 616 N N . ASP A 1 78 ? -22.904 -1.307 16.064 1.00 79.12 78 ASP A N 1
ATOM 617 C CA . ASP A 1 78 ? -23.873 -2.406 16.106 1.00 79.12 78 ASP A CA 1
ATOM 618 C C . ASP A 1 78 ? -25.197 -2.031 16.796 1.00 79.12 78 ASP A C 1
ATOM 620 O O . ASP A 1 78 ? -26.194 -2.732 16.629 1.00 79.12 78 ASP A O 1
ATOM 624 N N . ILE A 1 79 ? -25.224 -0.911 17.525 1.00 73.06 79 ILE A N 1
ATOM 625 C CA . ILE A 1 79 ? -26.416 -0.367 18.193 1.00 73.06 79 ILE A CA 1
ATOM 626 C C . ILE A 1 79 ? -27.160 0.698 17.372 1.00 73.06 79 ILE A C 1
ATOM 628 O O . ILE A 1 79 ? -28.257 1.098 17.765 1.00 73.06 79 ILE A O 1
ATOM 632 N N . LEU A 1 80 ? -26.613 1.156 16.238 1.00 65.56 80 LEU A N 1
ATOM 633 C CA . LEU A 1 80 ? -27.304 2.112 15.369 1.00 65.56 80 LEU A CA 1
ATOM 634 C C . LEU A 1 80 ? -28.228 1.363 14.390 1.00 65.56 80 LEU A C 1
ATOM 636 O O . LEU A 1 80 ? -27.753 0.516 13.629 1.00 65.56 80 LEU A O 1
ATOM 640 N N . PRO A 1 81 ? -29.548 1.637 14.382 1.00 60.94 81 PRO A N 1
ATOM 641 C CA . PRO A 1 81 ? -30.450 1.031 13.411 1.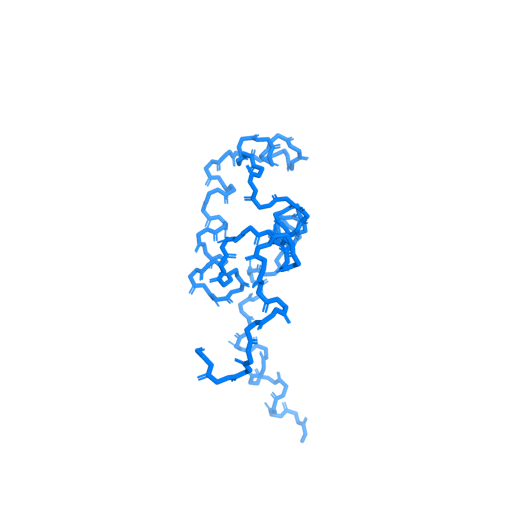00 60.94 81 PRO A CA 1
ATOM 642 C C . PRO A 1 81 ? -30.073 1.479 11.995 1.00 60.94 81 PRO A C 1
ATOM 644 O O . PRO A 1 81 ? -29.598 2.592 11.790 1.00 60.94 81 PRO A O 1
ATOM 647 N N . SER A 1 82 ? -30.319 0.618 11.006 1.00 61.75 82 SER A N 1
ATOM 648 C CA . SER A 1 82 ? -29.834 0.722 9.616 1.00 61.75 82 SER A CA 1
ATOM 649 C C . SER A 1 82 ? -30.325 1.932 8.796 1.00 61.75 82 SER A C 1
ATOM 651 O O . SER A 1 82 ? -30.211 1.923 7.572 1.00 61.75 82 SER A O 1
ATOM 653 N N . TRP A 1 83 ? -30.917 2.937 9.432 1.00 64.06 83 TRP A N 1
ATOM 654 C CA . TRP A 1 83 ? -31.409 4.173 8.822 1.00 64.06 83 TRP A CA 1
ATOM 655 C C . TRP A 1 83 ? -30.991 5.440 9.590 1.00 64.06 83 TRP A C 1
ATOM 657 O O . TRP A 1 83 ? -31.447 6.522 9.224 1.00 64.06 83 TRP A O 1
ATOM 667 N N . ALA A 1 84 ? -30.165 5.312 10.636 1.00 55.34 84 ALA A N 1
ATOM 668 C CA . ALA A 1 84 ? -29.573 6.446 11.348 1.00 55.34 84 ALA A CA 1
ATOM 669 C C . ALA A 1 84 ? -28.431 7.100 10.553 1.00 55.34 84 ALA A C 1
ATOM 671 O O . ALA A 1 84 ? -27.699 6.367 9.847 1.00 55.34 84 ALA A O 1
#

Secondary structure (DSSP, 8-state):
--HHHHHHHHHS-GGGSSHHHHHHHHHHHH-TT--HHHHHHHTTS-HHHHHHHHHHHHHTTSS--------TTTTT-TTS-TT-

Radius of gyration: 17.96 Å; chains: 1; bounding box: 46×23×50 Å

Foldseek 3Di:
DPPVVVVVVVLDDPVLPDPLNVQLCVVCVVPVPDQLCVSCVVSVHDSVVSVVSVVVCCVSCVCVDRDDDDDCVVVVVVVDPPPD

pLDDT: mean 85.34, std 18.16, range [41.31, 98.5]

Sequence (84 aa):
MKSKVRTLLVLFPSDLLDYLNLRIIDILGRDASRPFVEIAKELEISDATVHMRVRRLAAAGIIRKFTIATDSRLLGYDILPSWA